Protein AF-G7PXR9-F1 (afdb_monomer)

Foldseek 3Di:
DDDQCQEAWEAELVVRDIGGGNVHPVQWDADSVRDIGGPPDDQVPFAKHWYWYHYPPDDIDIDIDGDGDDDD

Nearest PDB structures (foldseek):
  6xno-assembly1_B  TM=7.854E-01  e=3.135E-05  Homo sapiens
  6xnw-assembly2_D  TM=7.954E-01  e=4.910E-05  Homo sapiens
  4wtz-assembly1_A  TM=8.023E-01  e=8.200E-05  Homo sapiens
  2qst-assembly1_A  TM=8.109E-01  e=9.938E-05  Homo sapiens
  6xnt-assembly1_B  TM=7.815E-01  e=1.369E-04  Homo sapiens

pLDDT: mean 81.93, std 7.97, range [48.78, 92.38]

InterPro domains:
  IPR013106 Immunoglobulin V-set domain [PF07686] (7-68)
  IPR013783 Immunoglobulin-like fold [G3DSA:2.60.40.10] (2-72)
  IPR036179 Immunoglobulin-like domain superfamily [SSF48726] (5-68)
  IPR050831 Carcinoembryonic antigen-related cell adhesion [PTHR44427] (3-70)

Solvent-accessible surface area (backbone atoms only — not comparable to full-atom values): 4495 Å² total; per-residue (Å²): 132,84,68,61,73,36,23,33,37,34,39,30,62,86,76,72,44,75,45,79,34,80,47,50,79,82,41,65,48,80,46,96,86,74,46,74,50,70,53,92,79,52,65,86,68,44,43,62,41,33,42,35,44,37,43,87,98,53,78,70,45,72,50,76,50,76,45,82,60,78,83,132

Structure (mmCIF, N/CA/C/O backbone):
data_AF-G7PXR9-F1
#
_entry.id   AF-G7PXR9-F1
#
loop_
_atom_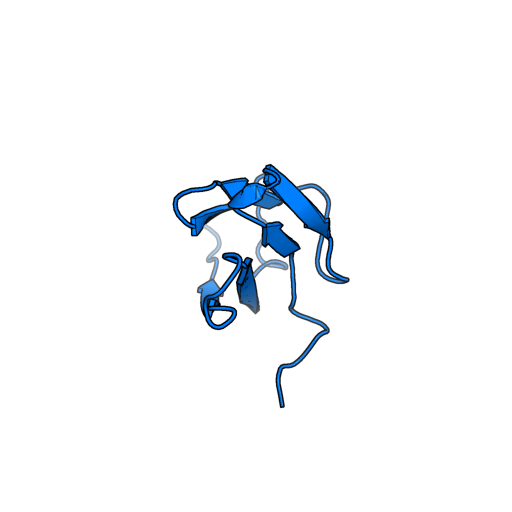site.group_PDB
_atom_site.id
_atom_site.type_symbol
_atom_site.label_atom_id
_atom_site.label_alt_id
_atom_site.label_comp_id
_atom_site.label_asym_id
_atom_site.label_entity_id
_atom_site.label_seq_id
_atom_site.pdbx_PDB_ins_code
_atom_site.Cartn_x
_atom_site.Cartn_y
_atom_site.Cartn_z
_atom_site.occupancy
_atom_site.B_iso_or_equiv
_atom_site.auth_seq_id
_atom_site.auth_comp_id
_atom_site.auth_asym_id
_atom_site.auth_atom_id
_atom_site.pdbx_PDB_model_num
ATOM 1 N N . ILE A 1 1 ? 15.735 -5.616 5.306 1.00 48.78 1 ILE A N 1
ATOM 2 C CA . ILE A 1 1 ? 14.845 -6.627 4.687 1.00 48.78 1 ILE A CA 1
ATOM 3 C C . ILE A 1 1 ? 13.453 -6.015 4.677 1.00 48.78 1 ILE A C 1
ATOM 5 O O . ILE A 1 1 ? 13.016 -5.579 5.732 1.00 48.78 1 ILE A O 1
ATOM 9 N N . MET A 1 2 ? 12.842 -5.842 3.503 1.00 57.19 2 MET A N 1
ATOM 10 C CA . MET A 1 2 ? 11.502 -5.261 3.377 1.00 57.19 2 MET A CA 1
ATOM 11 C C . MET A 1 2 ? 10.499 -6.264 3.956 1.00 57.19 2 MET A C 1
ATOM 13 O O . MET A 1 2 ? 10.495 -7.417 3.528 1.00 57.19 2 MET A O 1
ATOM 17 N N . ASP A 1 3 ? 9.709 -5.863 4.949 1.00 66.06 3 ASP A N 1
ATOM 18 C CA . ASP A 1 3 ? 8.677 -6.739 5.499 1.00 66.06 3 ASP A CA 1
ATOM 19 C C . ASP A 1 3 ? 7.511 -6.832 4.511 1.00 66.06 3 ASP A C 1
ATOM 21 O O . ASP A 1 3 ? 6.722 -5.897 4.355 1.00 66.06 3 ASP A O 1
ATOM 25 N N . LEU A 1 4 ? 7.441 -7.957 3.799 1.00 66.12 4 LEU A N 1
ATOM 26 C CA . LEU A 1 4 ? 6.452 -8.181 2.749 1.00 66.12 4 LEU A CA 1
ATOM 27 C C . LEU A 1 4 ? 5.022 -8.265 3.297 1.00 66.12 4 LEU A C 1
ATOM 29 O O . LEU A 1 4 ? 4.091 -8.065 2.527 1.00 66.12 4 LEU A O 1
ATOM 33 N N . HIS A 1 5 ? 4.829 -8.517 4.598 1.00 70.81 5 HIS A N 1
ATOM 34 C CA . HIS A 1 5 ? 3.493 -8.613 5.197 1.00 70.81 5 HIS A CA 1
ATOM 35 C C . HIS A 1 5 ? 2.732 -7.284 5.177 1.00 70.81 5 HIS A C 1
ATOM 37 O O . HIS A 1 5 ? 1.508 -7.293 5.191 1.00 70.81 5 HIS A O 1
ATOM 43 N N . HIS A 1 6 ? 3.445 -6.158 5.100 1.00 75.69 6 HIS A N 1
ATOM 44 C CA . HIS A 1 6 ? 2.878 -4.804 5.088 1.00 75.69 6 HIS A CA 1
ATOM 45 C C . HIS A 1 6 ? 2.885 -4.159 3.691 1.00 75.69 6 HIS A C 1
ATOM 47 O O . HIS A 1 6 ? 2.694 -2.948 3.533 1.00 75.69 6 HIS A O 1
ATOM 53 N N . TYR A 1 7 ? 3.155 -4.957 2.657 1.00 82.56 7 TYR A N 1
ATOM 54 C CA . TYR A 1 7 ? 3.134 -4.515 1.271 1.00 82.56 7 TYR A CA 1
ATOM 55 C C . TYR A 1 7 ? 1.697 -4.536 0.739 1.00 82.56 7 TYR A C 1
ATOM 57 O O . TYR A 1 7 ? 1.085 -5.599 0.616 1.00 82.56 7 TYR A O 1
ATOM 65 N N . ILE A 1 8 ? 1.163 -3.352 0.433 1.00 83.88 8 ILE A N 1
ATOM 66 C CA . ILE A 1 8 ? -0.211 -3.205 -0.063 1.00 83.88 8 ILE A CA 1
ATOM 67 C C . ILE A 1 8 ? -0.268 -3.519 -1.552 1.00 83.88 8 ILE A C 1
ATOM 69 O O . ILE A 1 8 ? -1.060 -4.347 -1.982 1.00 83.88 8 ILE A O 1
ATOM 73 N N . THR A 1 9 ? 0.516 -2.808 -2.360 1.00 87.69 9 THR A N 1
ATOM 74 C CA . THR A 1 9 ? 0.427 -2.889 -3.819 1.00 87.69 9 THR A CA 1
ATOM 75 C C . THR A 1 9 ? 1.629 -2.226 -4.478 1.00 87.69 9 THR A C 1
ATOM 77 O O . THR A 1 9 ? 2.288 -1.361 -3.884 1.00 87.69 9 THR A O 1
ATOM 80 N N . SER A 1 10 ? 1.869 -2.579 -5.739 1.00 85.56 10 SER A N 1
ATOM 81 C CA . SER A 1 10 ? 2.701 -1.800 -6.647 1.00 85.56 10 SER A CA 1
ATOM 82 C C . SER A 1 10 ? 1.892 -1.254 -7.802 1.00 85.56 10 SER A C 1
ATOM 84 O O . SER A 1 10 ? 0.849 -1.798 -8.172 1.00 85.56 10 SER A O 1
ATOM 86 N N . TYR A 1 11 ? 2.398 -0.158 -8.351 1.00 85.69 11 TYR A N 1
ATOM 87 C CA . TYR A 1 11 ? 1.901 0.447 -9.568 1.00 85.69 11 TYR A CA 1
ATOM 88 C C . TYR A 1 11 ? 3.042 0.549 -10.576 1.00 85.69 11 TYR A C 1
ATOM 90 O O . TYR A 1 11 ? 4.089 1.142 -10.292 1.00 85.69 11 TYR A O 1
ATOM 98 N N . VAL A 1 12 ? 2.842 -0.055 -11.744 1.00 85.88 12 VAL A N 1
ATOM 99 C CA . VAL A 1 12 ? 3.763 0.013 -12.876 1.00 85.88 12 VAL A CA 1
ATOM 100 C C . VAL A 1 12 ? 3.295 1.139 -13.783 1.00 85.88 12 VAL A C 1
ATOM 102 O O . VAL A 1 12 ? 2.267 1.002 -14.439 1.00 85.88 12 VAL A O 1
ATOM 105 N N . ILE A 1 13 ? 4.045 2.242 -13.822 1.00 81.06 13 ILE A N 1
ATOM 106 C CA . ILE A 1 13 ? 3.626 3.456 -14.538 1.00 81.06 13 ILE A CA 1
ATOM 107 C C . ILE A 1 13 ? 3.467 3.184 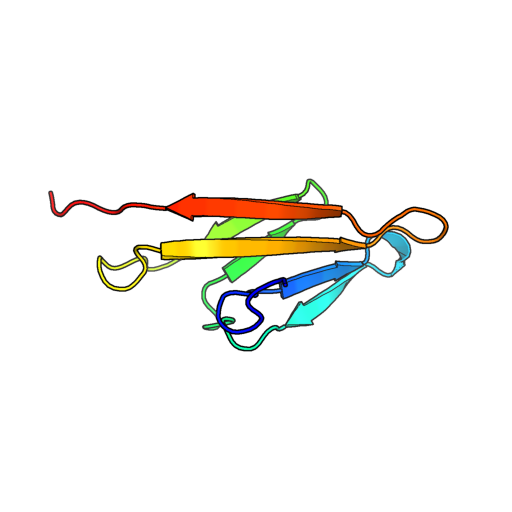-16.038 1.00 81.06 13 ILE A C 1
ATOM 109 O O . ILE A 1 13 ? 2.457 3.559 -16.616 1.00 81.06 13 ILE A O 1
ATOM 113 N N . ASP A 1 14 ? 4.430 2.509 -16.670 1.00 81.44 14 ASP A N 1
ATOM 114 C CA . ASP A 1 14 ? 4.461 2.395 -18.139 1.00 81.44 14 ASP A CA 1
ATOM 115 C C . ASP A 1 14 ? 3.339 1.543 -18.724 1.00 81.44 14 ASP A C 1
ATOM 117 O O . ASP A 1 14 ? 2.971 1.711 -19.883 1.00 81.44 14 ASP A O 1
ATOM 121 N N . THR A 1 15 ? 2.835 0.589 -17.945 1.00 84.44 15 THR A N 1
ATOM 122 C CA . THR A 1 15 ? 1.763 -0.319 -18.365 1.00 84.44 15 THR A CA 1
ATOM 123 C C . THR A 1 15 ? 0.458 -0.053 -17.624 1.00 84.44 15 THR A C 1
ATOM 125 O O . THR A 1 15 ? -0.513 -0.762 -17.858 1.00 84.44 15 THR A O 1
ATOM 128 N N . GLU A 1 16 ? 0.454 0.909 -16.698 1.00 83.50 16 GLU A N 1
ATOM 129 C CA . GLU A 1 16 ? -0.649 1.207 -15.778 1.00 83.50 16 GLU A CA 1
ATOM 130 C C . GLU A 1 16 ? -1.171 -0.035 -15.027 1.00 83.50 16 GLU A C 1
ATOM 132 O O . GLU A 1 16 ? -2.351 -0.147 -14.698 1.00 83.50 16 GLU A O 1
ATOM 137 N N . ILE A 1 17 ? -0.279 -0.992 -14.745 1.00 85.50 17 ILE A N 1
ATOM 138 C CA . ILE A 1 17 ? -0.635 -2.255 -14.085 1.00 85.50 17 ILE A CA 1
ATOM 139 C C . ILE A 1 17 ? -0.538 -2.086 -12.572 1.00 85.50 17 ILE A C 1
ATOM 141 O O . ILE A 1 17 ? 0.461 -1.588 -12.051 1.00 85.50 17 ILE A O 1
ATOM 145 N N . ILE A 1 18 ? -1.554 -2.581 -11.869 1.00 85.81 18 ILE A N 1
ATOM 146 C CA . ILE A 1 18 ? -1.573 -2.700 -10.411 1.00 85.81 18 ILE A CA 1
ATOM 147 C C . ILE A 1 18 ? -1.258 -4.150 -10.037 1.00 85.81 18 ILE A C 1
ATOM 149 O O . ILE A 1 18 ? -1.882 -5.076 -10.556 1.00 85.81 18 ILE A O 1
ATOM 153 N N . VAL A 1 19 ? -0.305 -4.351 -9.125 1.00 87.69 19 VAL A N 1
ATOM 154 C CA . VAL A 1 19 ? 0.004 -5.673 -8.562 1.00 87.69 19 VAL A CA 1
ATOM 155 C C . VAL A 1 19 ? -0.277 -5.660 -7.069 1.00 87.69 19 VAL A C 1
ATOM 157 O O . VAL A 1 19 ? 0.443 -5.023 -6.299 1.00 87.69 19 VAL A O 1
ATOM 160 N N . PHE A 1 20 ? -1.307 -6.397 -6.662 1.00 89.19 20 PHE A N 1
ATOM 161 C CA . PHE A 1 20 ? -1.727 -6.481 -5.268 1.00 89.19 20 PHE A CA 1
ATOM 162 C C . PHE A 1 20 ? -0.735 -7.281 -4.421 1.00 89.19 20 PHE A C 1
ATOM 164 O O . PHE A 1 20 ? -0.242 -8.336 -4.821 1.00 89.19 20 PHE A O 1
ATOM 171 N N . GLY A 1 21 ? -0.438 -6.748 -3.242 1.00 88.12 21 GLY A N 1
ATOM 172 C CA . GLY A 1 21 ? 0.361 -7.387 -2.210 1.00 88.12 21 GLY A CA 1
ATOM 173 C C . GLY A 1 21 ? -0.495 -8.135 -1.187 1.00 88.12 21 GLY A C 1
ATOM 174 O O . GLY A 1 21 ? -1.723 -8.068 -1.224 1.00 88.12 21 GLY A O 1
ATOM 175 N N . PRO A 1 22 ? 0.137 -8.840 -0.237 1.00 86.88 22 PRO A N 1
ATOM 176 C CA . PRO A 1 22 ? -0.575 -9.616 0.774 1.00 86.88 22 PRO A CA 1
ATOM 177 C C . PRO A 1 22 ? -1.343 -8.741 1.775 1.00 86.88 22 PRO A C 1
ATOM 179 O O . PRO A 1 22 ? -2.267 -9.240 2.408 1.00 86.88 22 PRO A O 1
ATOM 182 N N . ALA A 1 23 ? -0.997 -7.454 1.911 1.00 84.56 23 ALA A N 1
ATOM 183 C CA . ALA A 1 23 ? -1.735 -6.515 2.756 1.00 84.56 23 ALA A CA 1
ATOM 184 C C . ALA A 1 23 ? -2.925 -5.853 2.037 1.00 84.56 23 ALA A C 1
ATOM 186 O O . ALA A 1 23 ? -3.602 -5.024 2.639 1.00 84.56 23 ALA A O 1
ATOM 187 N N . TYR A 1 24 ? -3.172 -6.170 0.760 1.00 89.06 24 TYR A N 1
ATOM 188 C CA . TYR A 1 24 ? -4.293 -5.605 0.014 1.00 89.06 24 TYR A CA 1
ATOM 189 C C . TYR A 1 24 ? -5.624 -6.107 0.580 1.00 89.06 24 TYR A C 1
ATOM 191 O O . TYR A 1 24 ? -5.920 -7.302 0.538 1.00 89.06 24 TYR A O 1
ATOM 199 N N . SER A 1 25 ? -6.445 -5.190 1.091 1.00 88.94 25 SER A N 1
ATOM 200 C CA . SER A 1 25 ? -7.748 -5.501 1.682 1.00 88.94 25 SER A CA 1
ATOM 201 C C . SER A 1 25 ? -8.926 -5.207 0.749 1.00 88.94 25 SER A C 1
ATOM 203 O O . SER A 1 25 ? -10.075 -5.446 1.117 1.00 88.94 25 SER A O 1
ATOM 205 N N . GLY A 1 26 ? -8.665 -4.679 -0.451 1.00 90.81 26 GLY A N 1
ATOM 206 C CA . GLY A 1 26 ? -9.702 -4.215 -1.381 1.00 90.81 26 GLY A CA 1
AT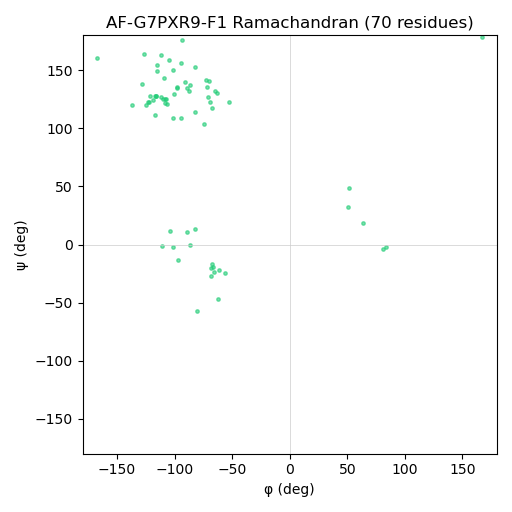OM 207 C C . GLY A 1 26 ? -10.185 -2.790 -1.100 1.00 90.81 26 GLY A C 1
ATOM 208 O O . GLY A 1 26 ? -11.019 -2.267 -1.833 1.00 90.81 26 GLY A O 1
ATOM 209 N N . ARG A 1 27 ? -9.662 -2.153 -0.048 1.00 92.19 27 ARG A N 1
ATOM 210 C CA . ARG A 1 27 ? -9.994 -0.775 0.348 1.00 92.19 27 ARG A CA 1
ATOM 211 C C . ARG A 1 27 ? -8.975 0.240 -0.160 1.00 92.19 27 ARG A C 1
ATOM 213 O O . ARG A 1 27 ? -9.218 1.443 -0.084 1.00 92.19 27 ARG A O 1
ATOM 220 N N . GLU A 1 28 ? -7.830 -0.244 -0.628 1.00 90.19 28 GLU A N 1
ATOM 221 C CA . GLU A 1 28 ? -6.700 0.551 -1.075 1.00 90.19 28 GLU A CA 1
ATOM 222 C C . GLU A 1 28 ? -6.782 0.851 -2.576 1.00 90.19 28 GLU A C 1
ATOM 224 O O . GLU A 1 28 ? -7.135 0.003 -3.394 1.00 90.19 28 GLU A O 1
ATOM 229 N N . THR A 1 29 ? -6.427 2.069 -2.965 1.00 89.00 29 THR A N 1
ATOM 230 C CA . THR A 1 29 ? -6.277 2.479 -4.364 1.00 89.00 29 THR A CA 1
ATOM 231 C C . THR A 1 29 ? -5.010 3.309 -4.487 1.00 89.00 29 THR A C 1
ATOM 233 O O . THR A 1 29 ? -4.879 4.338 -3.826 1.00 89.00 29 THR A O 1
ATOM 236 N N . VAL A 1 30 ? -4.068 2.854 -5.316 1.00 85.88 30 VAL A N 1
ATOM 237 C CA . VAL A 1 30 ? -2.852 3.609 -5.644 1.00 85.88 30 VAL A CA 1
ATOM 238 C C . VAL A 1 30 ? -3.037 4.320 -6.970 1.00 85.88 30 VAL A C 1
ATOM 240 O O . VAL A 1 30 ? -3.518 3.737 -7.940 1.00 85.88 30 VAL A O 1
ATOM 243 N N . TYR A 1 31 ? -2.629 5.581 -6.998 1.00 82.62 31 TYR A N 1
ATOM 244 C CA . TYR A 1 31 ? -2.686 6.430 -8.175 1.00 82.62 31 TYR A CA 1
ATOM 245 C C . TYR A 1 31 ? -1.297 6.609 -8.793 1.00 82.62 31 TYR A C 1
ATOM 247 O O . TYR A 1 31 ? -0.266 6.477 -8.129 1.00 82.62 31 TYR A O 1
ATOM 255 N N . SER A 1 32 ? -1.267 6.971 -10.075 1.00 76.69 32 SER A N 1
ATOM 256 C CA . SER A 1 32 ? -0.030 7.177 -10.841 1.00 76.69 32 SER A CA 1
ATOM 257 C C . SER A 1 32 ? 0.871 8.289 -10.298 1.00 76.69 32 SER A C 1
ATOM 259 O O . SER A 1 32 ? 2.081 8.267 -10.513 1.00 76.69 32 SER A O 1
ATOM 261 N N . ASN A 1 33 ? 0.307 9.227 -9.535 1.00 79.25 33 ASN A N 1
ATOM 262 C CA . ASN A 1 33 ? 1.034 10.271 -8.811 1.00 79.25 33 ASN A CA 1
ATOM 263 C C . ASN A 1 33 ? 1.616 9.797 -7.461 1.00 79.25 33 ASN A C 1
ATOM 265 O O . ASN A 1 33 ? 2.022 10.628 -6.652 1.00 79.25 33 ASN A O 1
ATOM 269 N N . ALA A 1 34 ? 1.643 8.484 -7.215 1.00 76.06 34 ALA A N 1
ATOM 270 C CA . ALA A 1 34 ? 2.124 7.850 -5.991 1.00 76.06 34 ALA A CA 1
ATOM 271 C C . ALA A 1 34 ? 1.323 8.183 -4.718 1.00 76.06 34 ALA A C 1
ATOM 273 O O . ALA A 1 34 ? 1.817 7.956 -3.612 1.00 76.06 34 ALA A O 1
ATOM 274 N N . SER A 1 35 ? 0.090 8.685 -4.843 1.00 81.56 35 SER A N 1
ATOM 275 C CA . SER A 1 35 ? -0.821 8.772 -3.702 1.00 81.56 35 SER A CA 1
ATOM 276 C C . SER A 1 35 ? -1.537 7.440 -3.454 1.00 81.56 35 SER A C 1
ATOM 278 O O . SER A 1 35 ? -1.745 6.632 -4.363 1.00 81.56 35 SER A O 1
ATOM 280 N N . LEU A 1 36 ? -1.911 7.223 -2.194 1.00 85.38 36 LEU 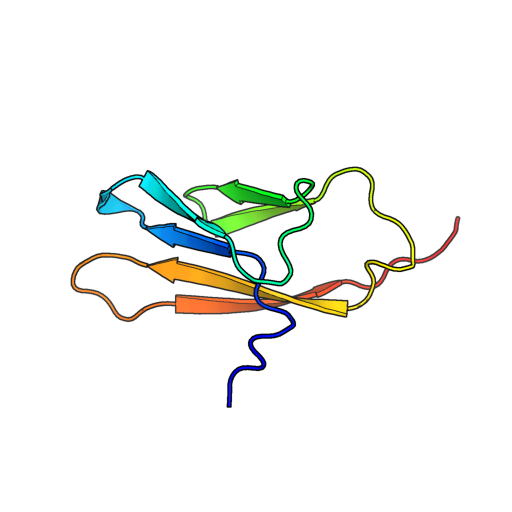A N 1
ATOM 281 C CA . LEU A 1 36 ? -2.654 6.061 -1.721 1.00 85.38 36 LEU A CA 1
ATOM 282 C C . LEU A 1 36 ? -3.944 6.545 -1.055 1.00 85.38 36 LEU A C 1
ATOM 284 O O . LEU A 1 36 ? -3.898 7.312 -0.094 1.00 85.38 36 LEU A O 1
ATOM 288 N N . LEU A 1 37 ? -5.083 6.074 -1.549 1.00 87.88 37 LEU A N 1
ATOM 289 C CA . LEU A 1 37 ? -6.374 6.187 -0.879 1.00 87.88 37 LEU A CA 1
ATOM 290 C C . LEU A 1 37 ? -6.665 4.879 -0.147 1.00 87.88 37 LEU A C 1
ATOM 292 O O . LEU A 1 37 ? -6.516 3.809 -0.730 1.00 87.88 37 LEU A O 1
ATOM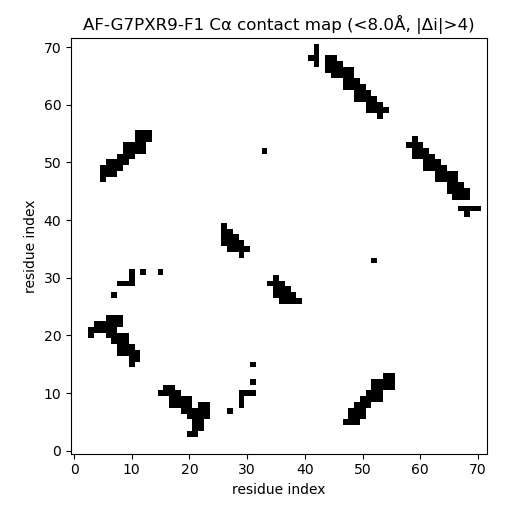 296 N N . ILE A 1 38 ? -7.121 4.970 1.101 1.00 89.25 38 ILE A N 1
ATOM 297 C CA . ILE A 1 38 ? -7.649 3.839 1.868 1.00 89.25 38 ILE A CA 1
ATOM 298 C C . ILE A 1 38 ? -9.054 4.220 2.332 1.00 89.25 38 ILE A C 1
ATOM 300 O O . ILE A 1 38 ? -9.230 5.223 3.023 1.00 89.25 38 ILE A O 1
ATOM 304 N N . GLN A 1 39 ? -10.061 3.451 1.928 1.00 92.38 39 GLN A N 1
ATOM 305 C CA . GLN A 1 39 ? -11.457 3.690 2.300 1.00 92.38 39 GLN A CA 1
ATOM 306 C C . GLN A 1 39 ? -11.859 2.866 3.527 1.00 92.38 39 GLN A C 1
ATOM 308 O O . GLN A 1 39 ? -11.279 1.818 3.791 1.00 92.38 39 GLN A O 1
ATOM 313 N N . ASN A 1 40 ? -12.886 3.304 4.264 1.00 91.94 40 ASN A N 1
ATOM 314 C CA . ASN A 1 40 ? -13.432 2.574 5.419 1.00 91.94 40 ASN A CA 1
ATOM 315 C C . ASN A 1 40 ? -12.353 2.170 6.443 1.00 91.94 40 ASN A C 1
ATOM 317 O O . ASN A 1 40 ? -12.262 1.007 6.852 1.00 91.94 40 ASN A O 1
ATOM 321 N N . VAL A 1 41 ? -11.502 3.132 6.809 1.00 88.75 41 VAL A N 1
ATOM 322 C CA . VAL A 1 41 ? -10.422 2.930 7.778 1.00 88.75 41 VAL A CA 1
ATOM 323 C C . VAL A 1 41 ? -10.971 2.734 9.192 1.00 88.75 41 VAL A C 1
ATOM 325 O O . VAL A 1 41 ? -11.917 3.390 9.622 1.00 88.75 41 VAL A O 1
ATOM 328 N N . THR A 1 42 ? -10.356 1.820 9.930 1.00 89.88 42 THR A N 1
ATOM 329 C CA . TH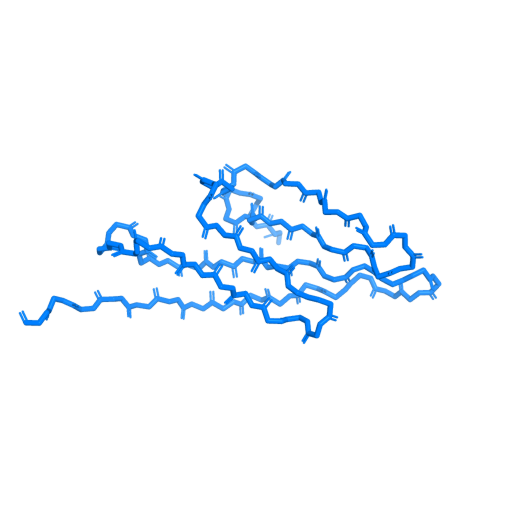R A 1 42 ? -10.651 1.490 11.325 1.00 89.88 42 THR A CA 1
ATOM 330 C C . THR A 1 42 ? -9.368 1.584 12.149 1.00 89.88 42 THR A C 1
ATOM 332 O O . THR A 1 42 ? -8.275 1.527 11.600 1.00 89.88 42 THR A O 1
ATOM 335 N N . GLN A 1 43 ? -9.448 1.641 13.482 1.00 89.06 43 GLN A N 1
ATOM 336 C CA . GLN A 1 43 ? -8.234 1.638 14.320 1.00 89.06 43 GLN A CA 1
ATOM 337 C C . GLN A 1 43 ? -7.315 0.425 14.087 1.00 89.06 43 GLN A C 1
ATOM 339 O O . GLN A 1 43 ? -6.113 0.526 14.321 1.00 89.06 43 GLN A O 1
ATOM 344 N N . LYS A 1 44 ? -7.861 -0.701 13.600 1.00 86.56 44 LYS A N 1
ATOM 345 C CA . LYS A 1 44 ? -7.087 -1.905 13.251 1.00 86.56 44 LYS A CA 1
ATOM 346 C C . LYS A 1 44 ? -6.166 -1.697 12.047 1.00 86.56 44 LYS A C 1
ATOM 348 O O . LYS A 1 44 ? -5.251 -2.485 11.859 1.00 86.56 44 LYS A O 1
ATOM 353 N N . ASP A 1 45 ? -6.404 -0.642 11.276 1.00 85.56 45 ASP A N 1
ATOM 354 C CA . ASP A 1 45 ? -5.594 -0.228 10.133 1.00 85.56 45 ASP A CA 1
ATOM 355 C C . ASP A 1 45 ? -4.454 0.725 10.554 1.00 85.56 45 ASP A C 1
ATOM 357 O O . ASP A 1 45 ? -3.810 1.356 9.725 1.00 85.56 45 ASP A O 1
ATOM 361 N N . THR A 1 46 ? -4.192 0.880 11.857 1.00 88.25 46 THR A N 1
ATOM 362 C CA . THR A 1 46 ? -2.971 1.554 12.321 1.00 88.25 46 THR A CA 1
ATOM 363 C C . THR A 1 46 ? -1.768 0.663 12.040 1.00 88.25 46 THR A C 1
ATOM 365 O O . THR A 1 46 ? -1.732 -0.490 12.469 1.00 88.25 46 THR A O 1
ATOM 368 N N . GLY A 1 47 ? -0.757 1.200 11.362 1.00 86.19 47 GLY A N 1
ATOM 369 C CA . GLY A 1 47 ? 0.431 0.437 11.011 1.00 86.19 47 GLY A CA 1
ATOM 370 C C . GLY A 1 47 ? 1.315 1.120 9.977 1.00 86.19 47 GLY A C 1
ATOM 371 O O . GLY A 1 47 ? 1.033 2.213 9.481 1.00 86.19 47 GLY A O 1
ATOM 372 N N . SER A 1 48 ? 2.425 0.455 9.668 1.00 85.69 48 SER A N 1
ATOM 373 C CA . SER A 1 48 ? 3.293 0.844 8.561 1.00 85.69 48 SER A CA 1
ATOM 374 C C . SER A 1 48 ? 2.794 0.210 7.274 1.00 85.69 48 SER A C 1
ATOM 376 O O . SER A 1 48 ? 2.485 -0.976 7.246 1.00 85.69 48 SER A O 1
ATOM 378 N N . TYR A 1 49 ? 2.793 0.984 6.200 1.00 81.88 49 TYR A N 1
ATOM 379 C CA . TYR A 1 49 ? 2.371 0.550 4.880 1.00 81.88 49 TYR A CA 1
ATOM 380 C C . TYR A 1 49 ? 3.440 0.891 3.860 1.00 81.88 49 TYR A C 1
ATOM 382 O O . TYR A 1 49 ? 4.009 1.982 3.890 1.00 81.88 49 TYR A O 1
ATOM 390 N N . THR A 1 50 ? 3.703 -0.039 2.945 1.00 84.25 50 THR A N 1
ATOM 391 C CA . THR A 1 50 ? 4.639 0.185 1.841 1.00 84.25 50 THR A CA 1
ATOM 392 C C . THR A 1 50 ? 3.907 0.129 0.510 1.00 84.25 50 THR A C 1
ATOM 394 O O . THR A 1 50 ? 3.233 -0.859 0.207 1.00 84.25 50 THR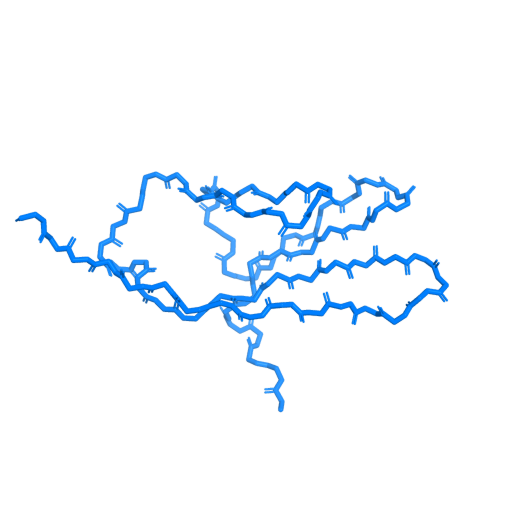 A O 1
ATOM 397 N N . ILE A 1 51 ? 4.093 1.174 -0.296 1.00 81.25 51 ILE A N 1
ATOM 398 C CA . ILE A 1 51 ? 3.712 1.211 -1.709 1.00 81.25 51 ILE A CA 1
ATOM 399 C C . ILE A 1 51 ? 4.972 1.178 -2.569 1.00 81.25 51 ILE A C 1
ATOM 401 O O . ILE A 1 51 ? 5.997 1.766 -2.213 1.00 81.25 51 ILE A O 1
ATOM 405 N N . GLN A 1 52 ? 4.909 0.491 -3.705 1.00 84.50 52 GLN A N 1
ATOM 406 C CA . GLN A 1 52 ? 6.009 0.472 -4.667 1.00 84.50 52 GLN A CA 1
ATOM 407 C C . GLN A 1 52 ? 5.577 1.084 -5.990 1.00 84.50 52 GLN A C 1
ATOM 409 O O . GLN A 1 52 ? 4.590 0.671 -6.590 1.00 84.50 52 GLN A O 1
ATOM 414 N N . ILE A 1 53 ? 6.359 2.040 -6.470 1.00 81.00 53 ILE A N 1
ATOM 415 C CA . ILE A 1 53 ? 6.184 2.619 -7.793 1.00 81.00 53 ILE A CA 1
ATOM 416 C C . ILE A 1 53 ? 7.306 2.095 -8.680 1.00 81.00 53 ILE A C 1
ATOM 418 O O . ILE A 1 53 ? 8.495 2.267 -8.386 1.00 81.00 53 ILE A O 1
ATOM 422 N N . ILE A 1 54 ? 6.911 1.419 -9.753 1.00 82.31 54 ILE A N 1
ATOM 423 C CA . ILE A 1 54 ? 7.815 0.797 -10.710 1.00 82.31 54 ILE A CA 1
ATOM 424 C C . ILE A 1 54 ? 7.749 1.615 -11.995 1.00 82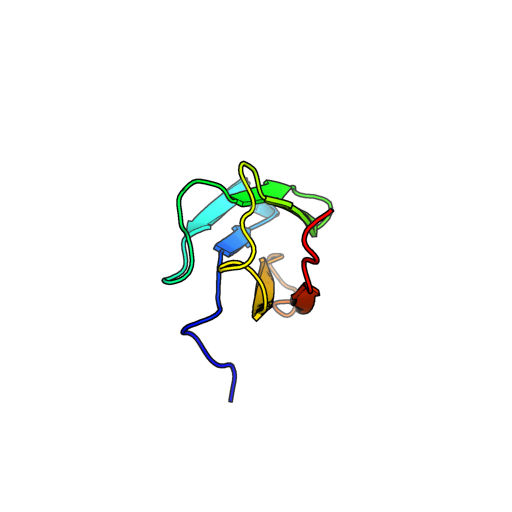.31 54 ILE A C 1
ATOM 426 O O . ILE A 1 54 ? 6.686 1.777 -12.593 1.00 82.31 54 ILE A O 1
ATOM 430 N N . LYS A 1 55 ? 8.903 2.127 -12.417 1.00 77.75 55 LYS A N 1
ATOM 431 C CA . LYS A 1 55 ? 9.080 2.829 -13.686 1.00 77.75 55 LYS A CA 1
ATOM 432 C C . LYS A 1 55 ? 10.146 2.098 -14.497 1.00 77.75 55 LYS A C 1
ATOM 434 O O . LYS A 1 55 ? 11.224 1.803 -13.987 1.00 77.75 55 LYS A O 1
ATOM 439 N N . ARG A 1 56 ? 9.834 1.752 -15.741 1.00 71.19 56 ARG A N 1
ATOM 440 C CA . ARG A 1 56 ? 10.687 0.969 -16.636 1.00 71.19 56 ARG A CA 1
ATOM 441 C C . ARG A 1 56 ? 11.975 1.729 -16.918 1.00 71.19 56 ARG A C 1
ATOM 443 O O . ARG A 1 56 ? 11.958 2.894 -17.301 1.00 71.19 56 ARG A O 1
ATOM 450 N N . GLY A 1 57 ? 13.095 1.033 -16.747 1.00 69.88 57 GLY A N 1
ATOM 451 C CA . GLY A 1 57 ? 14.431 1.607 -16.914 1.00 69.88 57 GLY A CA 1
ATOM 452 C C . GLY A 1 57 ? 14.933 2.406 -15.708 1.00 69.88 57 GLY A C 1
ATOM 453 O O . GLY A 1 57 ? 16.091 2.806 -15.717 1.00 69.88 57 GLY A O 1
ATOM 454 N N . ASP A 1 58 ? 14.112 2.579 -14.668 1.00 72.06 58 ASP A N 1
ATOM 455 C CA . ASP A 1 58 ? 14.488 3.202 -13.399 1.00 72.06 58 ASP A CA 1
ATOM 456 C C . ASP A 1 58 ? 14.498 2.169 -12.257 1.00 72.06 58 ASP A C 1
ATOM 458 O O . ASP A 1 58 ? 13.931 1.077 -12.340 1.00 72.06 58 ASP A O 1
ATOM 462 N N . ILE A 1 59 ? 15.148 2.532 -11.153 1.00 71.19 59 ILE A N 1
ATOM 463 C CA . ILE A 1 59 ? 15.074 1.791 -9.889 1.00 71.19 59 ILE A CA 1
ATOM 464 C C . ILE A 1 59 ? 13.651 1.840 -9.318 1.00 71.19 59 ILE A C 1
ATOM 466 O O . ILE A 1 59 ? 13.067 2.919 -9.198 1.00 71.19 59 ILE A O 1
ATOM 470 N N . THR A 1 60 ? 13.120 0.683 -8.904 1.00 72.50 60 THR A N 1
ATOM 471 C CA . THR A 1 60 ? 11.875 0.591 -8.125 1.00 72.50 60 THR A CA 1
ATOM 472 C C . THR A 1 60 ? 11.968 1.496 -6.904 1.00 72.50 60 THR A C 1
ATOM 474 O O . THR A 1 60 ? 12.863 1.335 -6.072 1.00 72.50 60 THR A O 1
ATOM 477 N N . LYS A 1 61 ? 11.029 2.435 -6.774 1.00 76.19 61 LYS A N 1
ATOM 478 C CA . LYS A 1 61 ? 10.953 3.321 -5.613 1.00 76.19 61 LYS A CA 1
ATOM 479 C C . LYS A 1 61 ? 9.864 2.816 -4.680 1.00 76.19 61 LYS A C 1
ATOM 481 O O . LYS A 1 61 ? 8.680 2.887 -4.997 1.00 76.19 61 LYS A O 1
ATOM 486 N N . GLY A 1 62 ? 10.283 2.281 -3.538 1.00 74.44 62 GLY A N 1
ATOM 487 C CA . GLY A 1 62 ? 9.391 1.988 -2.423 1.00 74.44 62 GLY A CA 1
ATOM 488 C C . GLY A 1 62 ? 9.260 3.211 -1.523 1.00 74.44 62 GLY A C 1
ATOM 489 O O . GLY A 1 62 ? 10.271 3.810 -1.159 1.00 74.44 62 GLY A O 1
ATOM 490 N N . VAL A 1 63 ? 8.032 3.567 -1.158 1.00 75.69 63 VAL A N 1
ATOM 491 C CA . VAL A 1 63 ? 7.758 4.550 -0.106 1.00 75.69 63 VAL A CA 1
ATOM 492 C C . VAL A 1 63 ? 7.023 3.835 1.016 1.00 75.69 63 VAL A C 1
ATOM 494 O O . VAL A 1 63 ? 6.014 3.170 0.780 1.00 75.69 63 VAL A O 1
ATOM 497 N N . THR A 1 64 ? 7.540 3.975 2.234 1.00 82.50 64 THR A N 1
ATOM 498 C CA . THR A 1 64 ? 6.900 3.469 3.448 1.00 82.50 64 THR A CA 1
ATOM 499 C C . THR A 1 64 ? 6.361 4.649 4.244 1.00 82.50 64 THR A C 1
ATOM 501 O O . THR A 1 64 ? 7.110 5.570 4.567 1.00 82.50 64 THR A O 1
ATOM 504 N N . GLY A 1 65 ? 5.070 4.619 4.560 1.00 82.12 65 GLY A N 1
ATOM 505 C CA . GLY A 1 65 ? 4.414 5.568 5.458 1.00 82.12 65 GLY A CA 1
ATOM 506 C C . GLY A 1 65 ? 3.901 4.858 6.706 1.00 82.12 65 GLY A C 1
ATOM 507 O O . GLY A 1 65 ? 3.545 3.683 6.643 1.00 82.12 65 GLY A O 1
ATOM 508 N N . HIS A 1 66 ? 3.856 5.560 7.838 1.00 84.94 66 HIS A N 1
ATOM 509 C CA . HIS A 1 66 ? 3.199 5.072 9.050 1.00 84.94 66 HIS A CA 1
ATOM 510 C C . HIS A 1 66 ? 1.900 5.845 9.263 1.00 84.94 66 HIS A C 1
ATOM 512 O O . HIS A 1 66 ? 1.911 7.076 9.288 1.00 84.94 66 HIS A O 1
ATOM 518 N N . LEU A 1 67 ? 0.790 5.123 9.392 1.00 84.25 67 LEU A N 1
ATOM 519 C CA . LEU A 1 67 ? -0.532 5.686 9.631 1.00 84.25 67 LEU A CA 1
ATOM 520 C C . LEU A 1 67 ? -0.971 5.334 11.052 1.00 84.25 67 LEU A C 1
ATOM 522 O O . LEU A 1 67 ? -1.010 4.161 11.416 1.00 84.25 67 LEU A O 1
ATOM 526 N N . THR A 1 68 ? -1.333 6.346 11.840 1.00 87.00 68 THR A N 1
ATOM 527 C CA . THR A 1 68 ? -1.907 6.174 13.181 1.00 87.00 68 THR A CA 1
ATOM 528 C C . THR A 1 68 ? -3.300 6.783 13.219 1.00 87.00 68 THR A C 1
ATOM 530 O O . THR A 1 68 ? -3.467 7.958 12.897 1.00 87.00 68 THR A O 1
ATOM 533 N N . LEU A 1 69 ? -4.297 5.987 13.612 1.00 86.44 69 LEU A N 1
ATOM 534 C CA . LEU A 1 69 ? -5.695 6.409 13.688 1.00 86.44 69 LEU A CA 1
ATOM 535 C C . LEU A 1 69 ? -6.154 6.471 15.146 1.00 86.44 69 LEU A C 1
ATOM 537 O O . LEU A 1 69 ? -6.056 5.490 15.885 1.00 86.44 69 LEU A O 1
ATOM 541 N N . TYR A 1 70 ? -6.708 7.612 15.543 1.00 79.94 70 TYR A N 1
ATOM 542 C CA . TYR A 1 70 ? -7.324 7.810 16.854 1.00 79.94 70 TYR A CA 1
ATOM 543 C C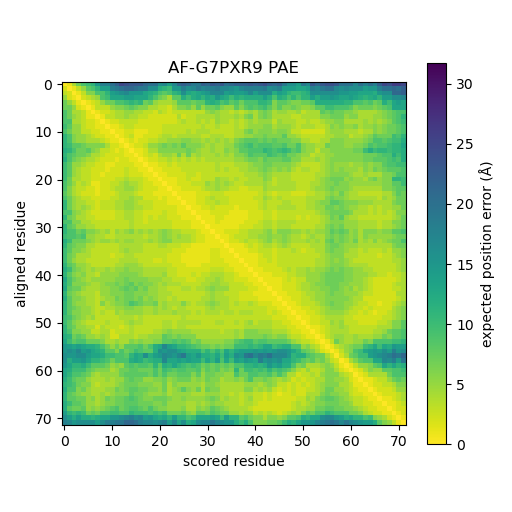 . TYR A 1 70 ? -8.847 7.717 16.724 1.00 79.94 70 TYR A C 1
ATOM 545 O O . TYR A 1 70 ? -9.403 7.998 15.665 1.00 79.94 70 TYR A O 1
ATOM 553 N N . ARG A 1 71 ? -9.521 7.261 17.786 1.00 78.94 71 ARG A N 1
ATOM 554 C CA . ARG A 1 71 ? -10.983 7.386 17.875 1.00 78.94 71 ARG A CA 1
ATOM 555 C C . ARG A 1 71 ? -11.292 8.856 18.144 1.00 78.94 71 ARG A C 1
ATOM 557 O O . ARG A 1 71 ? -10.537 9.482 18.887 1.00 78.94 71 ARG A O 1
ATOM 564 N N . GLU A 1 72 ? -12.356 9.357 17.527 1.00 73.62 72 GLU A N 1
ATOM 565 C CA . GLU A 1 72 ? -12.962 10.635 17.921 1.00 73.62 72 GLU A CA 1
ATOM 566 C C . GLU A 1 72 ? -13.390 10.616 19.393 1.00 73.62 72 GLU A C 1
ATOM 568 O O . GLU A 1 72 ? -13.800 9.531 19.881 1.00 73.62 72 GLU A O 1
#

Organism: Macaca fascicularis (NCBI:txid9541)

Mean predicted aligned error: 5.66 Å

Secondary structure (DSSP, 8-state):
---GGGEEEEEETTTTEEEE-TT--S-EEE-TTS-EEE-S--GGG-EEEEEEEE-TTS--EEEEEEE-----

Sequence (72 aa):
IMDLHHYITSYVIDTEIIVFGPAYSGRETVYSNASLLIQNVTQKDTGSYTIQIIKRGDITKGVTGHLTLYRE

Radius of gyration: 12.62 Å; Cα contacts (8 Å, |Δi|>4): 125; chains: 1; bounding box: 28×20×36 Å